Protein AF-A0A954G8A1-F1 (afdb_monomer_lite)

Secondary structure (DSSP, 8-state):
--------------------------PPPPP----EEEEE-STTEEEEETTEEEEEE-TT-EEEE-EEETTEEEEGGGTEEEEGGGEE-HHHHHHHHHHHHHHS--HHHHHHHHHHHHH--

Radius of gyration: 31.32 Å; chains: 1; bounding box: 33×32×118 Å

Structure (mmCIF, N/CA/C/O backbone):
data_AF-A0A954G8A1-F1
#
_entry.id   AF-A0A954G8A1-F1
#
loop_
_atom_site.group_PDB
_atom_site.id
_atom_site.type_symbol
_atom_site.label_atom_id
_atom_site.label_alt_id
_atom_site.label_comp_id
_atom_site.label_asym_id
_atom_site.label_entity_id
_atom_site.label_seq_id
_atom_site.pdbx_PDB_ins_code
_atom_site.Cartn_x
_atom_site.Cartn_y
_atom_site.Cartn_z
_atom_site.occupancy
_atom_site.B_iso_or_equiv
_atom_site.auth_seq_id
_atom_site.auth_comp_id
_atom_site.auth_asym_id
_atom_site.auth_atom_id
_atom_site.pdbx_PDB_model_num
ATOM 1 N N . MET A 1 1 ? -1.619 15.572 104.835 1.00 32.88 1 MET A N 1
ATOM 2 C CA . MET A 1 1 ? -0.352 16.286 104.561 1.00 32.88 1 MET A CA 1
ATOM 3 C C . MET A 1 1 ? 0.044 16.043 103.112 1.00 32.88 1 MET A C 1
ATOM 5 O O . MET A 1 1 ? -0.316 14.992 102.596 1.00 32.88 1 MET A O 1
ATOM 9 N N . PRO A 1 2 ? 0.640 17.041 102.446 1.00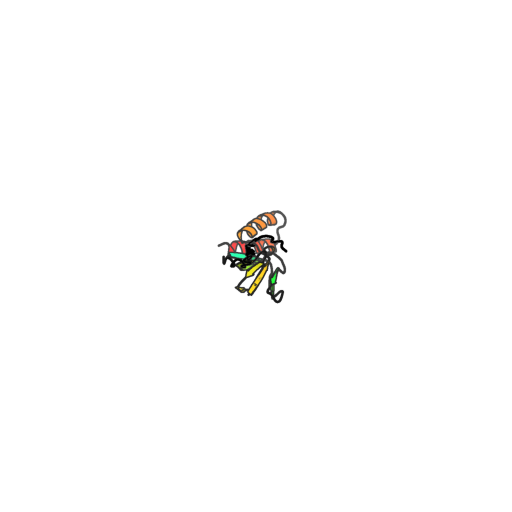 52.06 2 PRO A N 1
ATOM 10 C CA . PRO A 1 2 ? 0.318 17.404 101.067 1.00 52.06 2 PRO A CA 1
ATOM 11 C C . PRO A 1 2 ? 1.416 17.009 100.076 1.00 52.06 2 PRO A C 1
ATOM 13 O O . PRO A 1 2 ? 2.572 16.880 100.466 1.00 52.06 2 PRO A O 1
ATOM 16 N N . THR A 1 3 ? 1.091 16.943 98.785 1.00 43.12 3 THR A N 1
ATOM 17 C CA . THR A 1 3 ? 1.931 17.588 97.759 1.00 43.12 3 THR A CA 1
ATOM 18 C C . THR A 1 3 ? 1.146 17.771 96.462 1.00 43.12 3 THR A C 1
ATOM 20 O O . THR A 1 3 ? 0.728 16.812 95.822 1.00 43.12 3 THR A O 1
ATOM 23 N N . GLU A 1 4 ? 0.928 19.034 96.109 1.00 50.78 4 GLU A N 1
ATOM 24 C CA . GLU A 1 4 ? 0.465 19.477 94.798 1.00 50.78 4 GLU A CA 1
ATOM 25 C C . GLU A 1 4 ? 1.553 19.309 93.740 1.00 50.78 4 GLU A C 1
ATOM 27 O O . GLU A 1 4 ? 2.696 19.653 94.035 1.00 50.78 4 GLU A O 1
ATOM 32 N N . ILE A 1 5 ? 1.200 18.934 92.499 1.00 54.53 5 ILE A N 1
ATOM 33 C CA . ILE A 1 5 ? 1.997 19.271 91.304 1.00 54.53 5 ILE A CA 1
ATOM 34 C C . ILE A 1 5 ? 1.087 19.543 90.083 1.00 54.53 5 ILE A C 1
ATOM 36 O O . ILE A 1 5 ? 0.555 18.633 89.458 1.00 54.53 5 ILE A O 1
ATOM 40 N N . LYS A 1 6 ? 0.958 20.843 89.786 1.00 41.81 6 LYS A N 1
ATOM 41 C CA . LYS A 1 6 ? 0.936 21.566 88.492 1.00 41.81 6 LYS A CA 1
ATOM 42 C C . LYS A 1 6 ? 0.263 20.975 87.233 1.00 41.81 6 LYS A C 1
ATOM 44 O O . LYS A 1 6 ? 0.776 20.082 86.570 1.00 41.81 6 LYS A O 1
ATOM 49 N N . THR A 1 7 ? -0.770 21.711 86.813 1.00 53.41 7 THR A N 1
ATOM 50 C CA . THR A 1 7 ? -1.190 22.095 85.451 1.00 53.41 7 THR A CA 1
ATOM 51 C C . THR A 1 7 ? -0.158 21.920 84.333 1.00 53.41 7 THR A C 1
ATOM 53 O O . THR A 1 7 ? 0.863 22.599 84.359 1.00 53.41 7 THR A O 1
ATOM 56 N N . TYR A 1 8 ? -0.525 21.191 83.270 1.00 48.47 8 TYR A N 1
ATOM 57 C CA . TYR A 1 8 ? -0.129 21.513 81.892 1.00 48.47 8 TYR A CA 1
ATOM 58 C C . TYR A 1 8 ? -1.266 21.188 80.908 1.00 48.47 8 TYR A C 1
ATOM 60 O O . TYR A 1 8 ? -1.643 20.036 80.709 1.00 48.47 8 TYR A O 1
ATOM 68 N N . LEU A 1 9 ? -1.818 22.249 80.311 1.00 48.88 9 LEU A N 1
ATOM 69 C CA . LEU A 1 9 ? -2.708 22.235 79.149 1.00 48.88 9 LEU A CA 1
ATOM 70 C C . LEU A 1 9 ? -1.950 21.662 77.947 1.00 48.88 9 LEU A C 1
ATOM 72 O O . LEU A 1 9 ? -1.032 22.304 77.438 1.00 48.88 9 LEU A O 1
ATOM 76 N N . LEU A 1 10 ? -2.338 20.477 77.483 1.00 41.09 10 LEU A N 1
ATOM 77 C CA . LEU A 1 10 ? -1.791 19.890 76.265 1.00 41.09 10 LEU A CA 1
ATOM 78 C C . LEU A 1 10 ? -2.743 20.210 75.107 1.00 41.09 10 LEU A C 1
ATOM 80 O O . LEU A 1 10 ? -3.757 19.548 74.901 1.00 41.09 10 LEU A O 1
ATOM 84 N N . PHE A 1 11 ? -2.426 21.293 74.392 1.00 44.09 11 PHE A N 1
ATOM 85 C CA . PHE A 1 11 ? -3.030 21.633 73.106 1.00 44.09 11 PHE A CA 1
ATOM 86 C C . PHE A 1 11 ? -2.704 20.521 72.103 1.00 44.09 11 PHE A C 1
ATOM 88 O O . PHE A 1 11 ? -1.558 20.353 71.688 1.00 44.09 11 PHE A O 1
ATOM 95 N N . LEU A 1 12 ? -3.718 19.745 71.731 1.00 42.72 12 LEU A N 1
ATOM 96 C CA . LEU A 1 12 ? -3.611 18.677 70.746 1.00 42.72 12 LEU A CA 1
ATOM 97 C C . LEU A 1 12 ? -3.861 19.283 69.359 1.00 42.72 12 LEU A C 1
ATOM 99 O O . LEU A 1 12 ? -4.989 19.344 68.875 1.00 42.72 12 LEU A O 1
ATOM 103 N N . SER A 1 13 ? -2.801 19.806 68.745 1.00 49.31 13 SER A N 1
ATOM 104 C CA . SER A 1 13 ? -2.832 20.303 67.368 1.00 49.31 13 SER A CA 1
ATOM 105 C C . SER A 1 13 ? -2.945 19.123 66.401 1.00 49.31 13 SER A C 1
ATOM 107 O O . SER A 1 13 ? -1.975 18.411 66.146 1.00 49.31 13 SER A O 1
ATOM 109 N N . PHE A 1 14 ? -4.147 18.911 65.871 1.00 41.41 14 PHE A N 1
ATOM 110 C CA . PHE A 1 14 ? -4.440 17.924 64.837 1.00 41.41 14 PHE A CA 1
ATOM 111 C C . PHE A 1 14 ? -3.940 18.455 63.483 1.00 41.41 14 PHE A C 1
ATOM 113 O O . PHE A 1 14 ? -4.602 19.264 62.833 1.00 41.41 14 PHE A O 1
ATOM 120 N N . ALA A 1 15 ? -2.739 18.051 63.065 1.00 52.41 15 ALA A N 1
ATOM 121 C CA . ALA A 1 15 ? -2.226 18.356 61.733 1.00 52.41 15 ALA A CA 1
ATOM 122 C C . ALA A 1 15 ? -2.910 17.438 60.704 1.00 52.41 15 ALA A C 1
ATOM 124 O O . ALA A 1 15 ? -2.537 16.279 60.533 1.00 52.41 15 ALA A O 1
ATOM 125 N N . PHE A 1 16 ? -3.940 17.958 60.033 1.00 41.25 16 PHE A N 1
ATOM 126 C CA . PHE A 1 16 ? -4.610 17.300 58.912 1.00 41.25 16 PHE A CA 1
ATOM 127 C C . PHE A 1 16 ? -3.677 17.346 57.690 1.00 41.25 16 PHE A C 1
ATOM 129 O O . PHE A 1 16 ? -3.647 18.318 56.937 1.00 41.25 16 PHE A O 1
ATOM 136 N N . GLY A 1 17 ? -2.853 16.312 57.524 1.00 47.59 17 GLY A N 1
ATOM 137 C CA . GLY A 1 17 ? -2.035 16.128 56.330 1.00 47.59 17 GLY A CA 1
ATOM 138 C C . GLY A 1 17 ? -2.914 15.757 55.139 1.00 47.59 17 GLY A C 1
ATOM 139 O O . GLY A 1 17 ? -3.153 14.577 54.896 1.00 47.59 17 GLY A O 1
ATOM 140 N N . VAL A 1 18 ? -3.400 16.750 54.391 1.00 56.22 18 VAL A N 1
ATOM 141 C CA . VAL A 1 18 ? -4.004 16.521 53.071 1.00 56.22 18 VAL A CA 1
ATOM 142 C C . VAL A 1 18 ? -2.874 16.173 52.107 1.00 56.22 18 VAL A C 1
ATOM 144 O O . VAL A 1 18 ? -2.195 17.040 51.561 1.00 56.22 18 VAL A O 1
ATOM 147 N N . THR A 1 19 ? -2.640 14.878 51.928 1.00 54.34 19 THR A N 1
ATOM 148 C CA . THR A 1 19 ? -1.816 14.356 50.840 1.00 54.34 19 THR A CA 1
ATOM 149 C C . THR A 1 19 ? -2.590 14.545 49.538 1.00 54.34 19 THR A C 1
ATOM 151 O O . THR A 1 19 ? -3.480 13.772 49.192 1.00 54.34 19 THR A O 1
ATOM 154 N N . LEU A 1 20 ? -2.279 15.628 48.822 1.00 54.91 20 LEU A N 1
ATOM 155 C CA . LEU A 1 20 ? -2.699 15.825 47.438 1.00 54.91 20 LEU A CA 1
ATOM 156 C C . LEU A 1 20 ? -1.989 14.774 46.578 1.00 54.91 20 LEU A C 1
ATOM 158 O O . LEU A 1 20 ? -0.863 14.978 46.131 1.00 54.91 20 LEU A O 1
ATOM 162 N N . TYR A 1 21 ? -2.637 13.629 46.373 1.00 54.19 21 TYR A N 1
ATOM 163 C CA . TYR A 1 21 ? -2.252 12.706 45.315 1.00 54.19 21 TYR A CA 1
ATOM 164 C C . TYR A 1 21 ? -2.450 13.423 43.974 1.00 54.19 21 TYR A C 1
ATOM 166 O O . TYR A 1 21 ? -3.588 13.802 43.670 1.00 54.19 21 TYR A O 1
ATOM 174 N N . PRO A 1 22 ? -1.403 13.617 43.153 1.00 56.16 22 PRO A N 1
ATOM 175 C CA . PRO A 1 22 ? -1.606 14.066 41.789 1.00 56.16 22 PRO A CA 1
ATOM 176 C C . PRO A 1 22 ? -2.41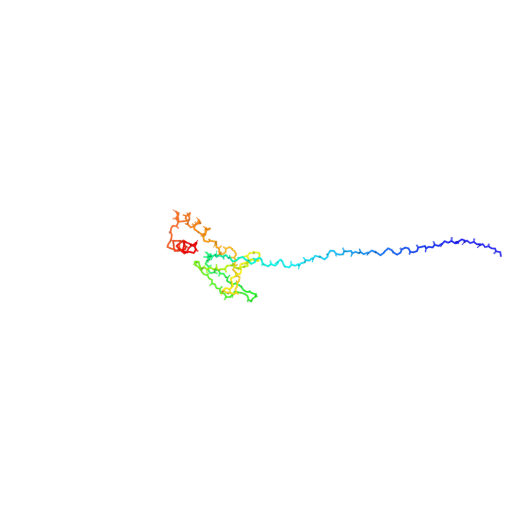3 12.980 41.075 1.00 56.16 22 PRO A C 1
ATOM 178 O O . PRO A 1 22 ? -1.931 11.870 40.856 1.00 56.16 22 PRO A O 1
ATOM 181 N N . HIS A 1 23 ? -3.670 13.283 40.749 1.00 49.94 23 HIS A N 1
ATOM 182 C CA . HIS A 1 23 ? -4.409 12.501 39.771 1.00 49.94 23 HIS A CA 1
ATOM 183 C C . HIS A 1 23 ? -3.664 12.661 38.451 1.00 49.94 23 HIS A C 1
ATOM 185 O O . HIS A 1 23 ? -3.750 13.700 37.800 1.00 49.94 23 HIS A O 1
ATOM 191 N N . ALA A 1 24 ? -2.890 11.642 38.083 1.00 51.75 24 ALA A N 1
ATOM 192 C CA . ALA A 1 24 ? -2.441 11.480 36.717 1.00 51.75 24 ALA A CA 1
ATOM 193 C C . ALA A 1 24 ? -3.706 11.355 35.864 1.00 51.75 24 ALA A C 1
ATOM 195 O O . ALA A 1 24 ? -4.351 10.308 35.824 1.00 51.75 24 ALA A O 1
ATOM 196 N N . THR A 1 25 ? -4.106 12.453 35.230 1.00 51.50 25 THR A N 1
ATOM 197 C CA . THR A 1 25 ? -5.110 12.443 34.176 1.00 51.50 25 THR A CA 1
ATOM 198 C C . THR A 1 25 ? -4.511 11.677 33.007 1.00 51.50 25 THR A C 1
ATOM 200 O O . THR A 1 25 ? -3.883 12.254 32.123 1.00 51.50 25 THR A O 1
ATOM 203 N N . SER A 1 26 ? -4.676 10.355 33.017 1.00 54.44 26 SER A N 1
ATOM 204 C CA . SER A 1 26 ? -4.573 9.529 31.819 1.00 54.44 26 SER A CA 1
ATOM 205 C C . SER A 1 26 ? -5.821 9.799 30.978 1.00 54.44 26 SER A C 1
ATOM 207 O O . SER A 1 26 ? -6.757 9.009 30.926 1.00 54.44 26 SER A O 1
ATOM 209 N N . GLY A 1 27 ? -5.884 10.995 30.398 1.00 50.38 27 GLY A N 1
ATOM 210 C CA . GLY A 1 27 ? -6.754 11.246 29.263 1.00 50.38 27 GLY A CA 1
ATOM 211 C C . GLY A 1 27 ? -6.027 10.708 28.045 1.00 50.38 27 GLY A C 1
ATOM 212 O O . GLY A 1 27 ? -4.921 11.162 27.757 1.00 50.38 27 GLY A O 1
ATOM 213 N N . ALA A 1 28 ? -6.605 9.719 27.364 1.00 65.56 28 ALA A N 1
ATOM 214 C CA . ALA A 1 28 ? -6.189 9.423 26.002 1.00 65.56 28 ALA A CA 1
ATOM 215 C C . ALA A 1 28 ? -6.309 10.733 25.213 1.00 65.56 28 ALA A C 1
ATOM 217 O O . ALA A 1 28 ? -7.393 11.312 25.155 1.00 65.56 28 ALA A O 1
ATOM 218 N N . GLU A 1 29 ? -5.188 11.240 24.704 1.00 62.12 29 GLU A N 1
ATOM 219 C CA . GLU A 1 29 ? -5.175 12.431 23.860 1.00 62.12 29 GLU A CA 1
ATOM 220 C C . GLU A 1 29 ? -6.161 12.206 22.708 1.00 62.12 29 GLU A C 1
ATOM 222 O O . GLU A 1 29 ? -6.105 11.169 22.037 1.00 62.12 29 GLU A O 1
ATOM 227 N N . GLU A 1 30 ? -7.125 13.116 22.534 1.00 67.69 30 GLU A N 1
ATOM 228 C CA . GLU A 1 30 ? -8.142 12.957 21.495 1.00 67.69 30 GLU A CA 1
ATOM 229 C C . GLU A 1 30 ? -7.456 12.829 20.122 1.00 67.69 30 GLU A C 1
ATOM 231 O O . GLU A 1 30 ? -6.597 13.655 19.786 1.00 67.69 30 GLU A O 1
ATOM 236 N N . PRO A 1 31 ? -7.797 11.812 19.304 1.00 64.62 31 PRO A N 1
ATOM 237 C CA . PRO A 1 31 ? -7.118 11.590 18.037 1.00 64.62 31 PRO A CA 1
ATOM 238 C C . PRO A 1 31 ? -7.284 12.800 17.121 1.00 64.62 31 PRO A C 1
ATOM 240 O O . PRO A 1 31 ? -8.393 13.147 16.712 1.00 64.62 31 PRO A O 1
ATOM 243 N N . LYS A 1 32 ? -6.170 13.432 16.750 1.00 65.94 32 LYS A N 1
ATOM 244 C CA . LYS A 1 32 ? -6.180 14.572 15.832 1.00 65.94 32 LYS A CA 1
ATOM 245 C C . LYS A 1 32 ? -6.636 14.109 14.443 1.00 65.94 32 LYS A C 1
ATOM 247 O O . LYS A 1 32 ? -5.862 13.494 13.707 1.00 65.94 32 LYS A O 1
ATOM 252 N N . ILE A 1 33 ? -7.888 14.406 14.085 1.00 74.88 33 ILE A N 1
ATOM 253 C CA . ILE A 1 33 ? -8.471 14.022 12.794 1.00 74.88 33 ILE A CA 1
ATOM 254 C C . ILE A 1 33 ? -7.835 14.866 11.688 1.00 74.88 33 ILE A C 1
ATOM 256 O O . ILE A 1 33 ? -8.102 16.060 11.568 1.00 74.88 33 ILE A O 1
ATOM 260 N N . GLN A 1 34 ? -6.980 14.247 10.879 1.00 81.81 34 GLN A N 1
ATOM 261 C CA . GLN A 1 34 ? -6.309 14.885 9.743 1.00 81.81 34 GLN A CA 1
ATOM 262 C C . GLN A 1 34 ? -6.317 13.924 8.552 1.00 81.81 34 GLN A C 1
ATOM 264 O O . GLN A 1 34 ? -5.435 13.058 8.468 1.00 81.81 34 GLN A O 1
ATOM 269 N N . PRO A 1 35 ? -7.313 14.055 7.653 1.00 91.56 35 PRO A N 1
ATOM 270 C CA . PRO A 1 35 ? -7.395 13.260 6.439 1.00 91.56 35 PRO A CA 1
ATOM 271 C C . PRO A 1 35 ? -6.150 13.473 5.577 1.00 91.56 35 PRO A C 1
ATOM 273 O O . PRO A 1 35 ? -5.831 14.601 5.209 1.00 91.56 35 PRO A O 1
ATOM 276 N N . ARG A 1 36 ? -5.449 12.391 5.254 1.00 95.44 36 ARG A N 1
ATOM 277 C CA . ARG A 1 36 ? -4.303 12.399 4.339 1.00 95.44 36 ARG A CA 1
ATOM 278 C C . ARG A 1 36 ? -4.267 11.114 3.534 1.00 95.44 36 ARG A C 1
ATOM 280 O O . ARG A 1 36 ? -4.577 10.046 4.061 1.00 95.44 36 ARG A O 1
ATOM 287 N N . ILE A 1 37 ? -3.887 11.219 2.270 1.00 97.44 37 ILE A N 1
ATOM 288 C CA . ILE A 1 37 ? -3.775 10.059 1.392 1.00 97.44 37 ILE A CA 1
ATOM 289 C C . ILE A 1 37 ? -2.402 9.419 1.589 1.00 97.44 37 ILE A C 1
ATOM 291 O O . ILE A 1 37 ? -1.385 10.110 1.661 1.00 97.44 37 ILE A O 1
ATOM 295 N N . GLN A 1 38 ? -2.376 8.096 1.685 1.00 98.19 38 GLN A N 1
ATOM 296 C CA . GLN A 1 38 ? -1.159 7.298 1.681 1.00 98.19 38 GLN A CA 1
ATOM 297 C C . GLN A 1 38 ? -1.328 6.087 0.766 1.00 98.19 38 GLN A C 1
ATOM 299 O O . GLN A 1 38 ? -2.436 5.733 0.369 1.00 98.19 38 GLN A O 1
ATOM 304 N N . ILE A 1 39 ? -0.212 5.471 0.406 1.00 98.62 39 ILE A N 1
ATOM 305 C CA . ILE A 1 39 ? -0.155 4.328 -0.500 1.00 98.62 39 ILE A CA 1
ATOM 306 C C . ILE A 1 39 ? 0.529 3.189 0.241 1.00 98.62 39 ILE A C 1
ATOM 308 O O . ILE A 1 39 ? 1.588 3.387 0.841 1.00 98.62 39 ILE A O 1
ATOM 312 N N . VAL A 1 40 ? -0.070 2.002 0.201 1.00 98.62 40 VAL A N 1
ATOM 313 C CA . VAL A 1 40 ? 0.525 0.782 0.752 1.00 98.62 40 VAL A CA 1
ATOM 314 C C . VAL A 1 40 ? 1.778 0.429 -0.045 1.00 98.62 40 VAL A C 1
ATOM 316 O O . VAL A 1 40 ? 1.792 0.471 -1.274 1.00 98.62 40 VAL A O 1
ATOM 319 N N . THR A 1 41 ? 2.848 0.085 0.663 1.00 98.00 41 THR A N 1
ATOM 320 C CA . THR A 1 41 ? 4.163 -0.244 0.091 1.00 98.00 41 THR A CA 1
ATOM 321 C C . THR A 1 41 ? 4.678 -1.614 0.514 1.00 98.00 41 THR A C 1
ATOM 323 O O . THR A 1 41 ? 5.507 -2.189 -0.192 1.00 98.00 41 THR A O 1
ATOM 326 N N . ALA A 1 42 ? 4.181 -2.161 1.624 1.00 97.75 42 ALA A N 1
ATOM 327 C CA . ALA A 1 42 ? 4.511 -3.509 2.065 1.00 97.75 42 ALA A CA 1
ATOM 328 C C . ALA A 1 42 ? 3.624 -4.563 1.382 1.00 97.75 42 ALA A C 1
ATOM 330 O O . ALA A 1 42 ? 2.446 -4.329 1.108 1.00 97.75 42 ALA A O 1
ATOM 331 N N . LYS A 1 43 ? 4.202 -5.739 1.112 1.00 97.06 43 LYS A N 1
ATOM 332 C CA . LYS A 1 43 ? 3.443 -6.927 0.696 1.00 97.06 43 LYS A CA 1
ATOM 333 C C . LYS A 1 43 ? 2.714 -7.511 1.894 1.00 97.06 43 LYS A C 1
ATOM 335 O O . LYS A 1 43 ? 3.288 -7.556 2.980 1.00 97.06 43 LYS A O 1
ATOM 340 N N . ASP A 1 44 ? 1.481 -7.963 1.673 1.00 97.62 44 ASP A N 1
ATOM 341 C CA . ASP A 1 44 ? 0.638 -8.574 2.705 1.00 97.62 44 ASP A CA 1
ATOM 342 C C . ASP A 1 44 ? 0.466 -7.711 3.972 1.00 97.62 44 ASP A C 1
ATOM 344 O O . ASP A 1 44 ? 0.365 -8.245 5.080 1.00 97.62 44 ASP A O 1
ATOM 348 N N . ALA A 1 45 ? 0.424 -6.383 3.817 1.00 98.38 45 ALA A N 1
ATOM 349 C CA . ALA A 1 45 ? 0.247 -5.457 4.929 1.00 98.38 45 ALA A CA 1
ATOM 350 C C . ALA A 1 45 ? -1.089 -5.727 5.633 1.00 98.38 45 ALA A C 1
ATOM 352 O O . ALA A 1 45 ? -2.140 -5.826 4.996 1.00 98.38 45 ALA A O 1
ATOM 353 N N . GLU A 1 46 ? -1.053 -5.870 6.954 1.00 98.50 46 GLU A N 1
ATOM 354 C CA . GLU A 1 46 ? -2.220 -6.281 7.728 1.00 98.50 46 GLU A CA 1
ATOM 355 C C . GLU A 1 46 ? -3.071 -5.077 8.130 1.00 98.50 46 GLU A C 1
ATOM 357 O O . GLU A 1 46 ? -2.597 -4.150 8.787 1.00 98.50 46 GLU A O 1
ATOM 362 N N . ILE A 1 47 ? -4.362 -5.146 7.814 1.00 98.38 47 ILE A N 1
ATOM 363 C CA . ILE A 1 47 ? -5.382 -4.272 8.385 1.00 98.38 47 ILE A CA 1
ATOM 364 C C . ILE A 1 47 ? -5.909 -4.940 9.651 1.00 98.38 47 ILE A C 1
ATOM 366 O O . ILE A 1 47 ? -6.423 -6.058 9.591 1.00 98.38 47 ILE A O 1
ATOM 370 N N . LYS A 1 48 ? -5.790 -4.274 10.801 1.00 98.25 48 LYS A N 1
ATOM 371 C CA . LYS A 1 48 ? -6.145 -4.836 12.110 1.00 98.25 48 LYS A CA 1
ATOM 372 C C . LYS A 1 48 ? -7.321 -4.142 12.772 1.00 98.25 48 LYS A C 1
ATOM 374 O O . LYS A 1 48 ? -7.533 -2.940 12.639 1.00 98.25 48 LYS A O 1
ATOM 379 N N . THR A 1 49 ? -8.040 -4.921 13.565 1.00 96.62 49 THR A N 1
ATOM 380 C CA . THR A 1 49 ? -9.023 -4.456 14.545 1.00 96.62 49 THR A CA 1
ATOM 381 C C . THR A 1 49 ? -8.663 -5.028 15.917 1.00 96.62 49 THR A C 1
ATOM 383 O O . THR A 1 49 ? -7.696 -5.782 16.051 1.00 96.62 49 THR A O 1
ATOM 386 N N . SER A 1 50 ? -9.455 -4.721 16.946 1.00 92.12 50 SER A N 1
ATOM 387 C CA . SER A 1 50 ? -9.313 -5.364 18.259 1.00 92.12 50 SER A CA 1
ATOM 388 C C . SER A 1 50 ? -9.480 -6.891 18.208 1.00 92.12 50 SER A C 1
ATOM 390 O O . SER A 1 50 ? -8.950 -7.582 19.071 1.00 92.12 50 SER A O 1
ATOM 392 N N . GLY A 1 51 ? -10.175 -7.423 17.194 1.00 93.94 51 GLY A N 1
ATOM 393 C CA . GLY A 1 51 ? -10.378 -8.860 16.987 1.00 93.94 51 GLY A CA 1
ATOM 394 C C . GLY A 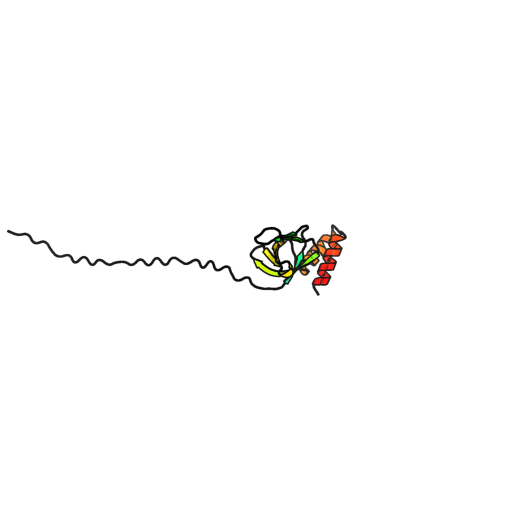1 51 ? -9.253 -9.572 16.227 1.00 93.94 51 GLY A C 1
ATOM 395 O O . GLY A 1 51 ? -9.360 -10.773 15.994 1.00 93.94 51 GLY A O 1
ATOM 396 N N . GLY A 1 52 ? -8.191 -8.862 15.828 1.00 96.06 52 GLY A N 1
ATOM 397 C CA . GLY A 1 52 ? -7.076 -9.409 15.050 1.00 96.06 52 GLY A CA 1
ATOM 398 C C . GLY A 1 52 ? -6.993 -8.844 13.632 1.00 96.06 52 GLY A C 1
ATOM 399 O O . GLY A 1 52 ? -7.452 -7.731 13.360 1.00 96.06 52 GLY A O 1
ATOM 400 N N . THR A 1 53 ? -6.364 -9.595 12.727 1.00 97.62 53 THR A N 1
ATOM 401 C CA . THR A 1 53 ? -6.213 -9.201 11.319 1.00 97.62 53 THR A CA 1
ATOM 402 C C . THR A 1 53 ? -7.550 -9.343 10.595 1.00 97.62 53 THR A C 1
ATOM 404 O O . THR A 1 53 ? -8.087 -10.441 10.482 1.00 97.62 53 THR A O 1
ATOM 407 N N . LEU A 1 54 ? -8.076 -8.222 10.102 1.00 97.12 54 LEU A N 1
ATOM 408 C CA . LEU A 1 54 ? -9.304 -8.151 9.314 1.00 97.12 54 LEU A CA 1
ATOM 409 C C . LEU A 1 54 ? -9.057 -8.601 7.871 1.00 97.12 54 LEU A C 1
ATOM 411 O O . LEU A 1 54 ? -9.808 -9.410 7.336 1.00 97.12 54 LEU A O 1
ATOM 415 N N . GLN A 1 55 ? -8.004 -8.072 7.246 1.00 97.88 55 GLN A N 1
ATOM 416 C CA . GLN A 1 55 ? -7.604 -8.412 5.882 1.00 97.88 55 GLN A CA 1
ATOM 417 C C . GLN A 1 55 ? -6.140 -8.045 5.626 1.00 97.88 55 GLN A C 1
ATOM 419 O O . GLN A 1 55 ? -5.510 -7.360 6.435 1.00 97.88 55 GLN A O 1
ATOM 424 N N . LYS A 1 56 ? -5.618 -8.481 4.479 1.00 98.25 56 LYS A N 1
ATOM 425 C CA . LYS A 1 56 ? -4.301 -8.098 3.968 1.00 98.25 56 LYS A CA 1
ATOM 426 C C . LYS A 1 56 ? -4.452 -7.258 2.710 1.00 98.25 56 LYS A C 1
ATOM 428 O O . LYS A 1 56 ? -5.302 -7.557 1.874 1.00 98.25 56 LYS A O 1
ATOM 433 N N . VAL A 1 57 ? -3.616 -6.238 2.578 1.00 97.81 57 VAL A N 1
ATOM 434 C CA . VAL A 1 57 ? -3.559 -5.350 1.414 1.00 97.81 57 VAL A CA 1
ATOM 435 C C . VAL A 1 57 ? -2.156 -5.354 0.816 1.00 97.81 57 VAL A C 1
ATOM 437 O O . VAL A 1 57 ? -1.170 -5.635 1.498 1.00 97.81 57 VAL A O 1
ATOM 440 N N . ASN A 1 58 ? -2.074 -5.090 -0.485 1.00 97.69 58 ASN A N 1
ATOM 441 C CA . ASN A 1 58 ? -0.838 -5.187 -1.255 1.00 97.69 58 ASN A CA 1
ATOM 442 C C . ASN A 1 58 ? -0.338 -3.811 -1.709 1.00 97.69 58 ASN A C 1
ATOM 444 O O . ASN A 1 58 ? -1.097 -2.837 -1.674 1.00 97.69 58 ASN A O 1
ATOM 448 N N . PRO A 1 59 ? 0.931 -3.717 -2.151 1.00 98.25 59 PRO A N 1
ATOM 449 C CA . PRO A 1 59 ? 1.497 -2.465 -2.606 1.00 98.25 59 PRO A CA 1
ATOM 450 C C . PRO A 1 59 ? 0.659 -1.837 -3.719 1.00 98.25 59 PRO A C 1
ATOM 452 O O . PRO A 1 59 ? 0.235 -2.519 -4.652 1.00 98.25 59 PRO A O 1
ATOM 455 N N . GLY A 1 60 ? 0.466 -0.523 -3.635 1.00 98.00 60 GLY A N 1
ATOM 456 C CA . GLY A 1 60 ? -0.308 0.250 -4.605 1.00 98.00 60 GLY A CA 1
ATOM 457 C C . GLY A 1 60 ? -1.756 0.502 -4.197 1.00 98.00 60 GLY A C 1
ATOM 458 O O . GLY A 1 60 ? -2.402 1.336 -4.825 1.00 98.00 60 GLY A O 1
ATOM 459 N N . GLU A 1 61 ? -2.249 -0.139 -3.133 1.00 98.12 61 GLU A N 1
ATOM 460 C CA . GLU A 1 61 ? -3.533 0.228 -2.535 1.00 98.12 61 GLU A CA 1
ATOM 461 C C . GLU A 1 61 ? -3.465 1.666 -1.999 1.00 98.12 61 GLU A C 1
ATOM 463 O O . GLU A 1 61 ? -2.568 2.015 -1.224 1.00 98.12 61 GLU A O 1
ATOM 468 N N . VAL A 1 62 ? -4.406 2.508 -2.426 1.00 98.06 62 VAL A N 1
ATOM 469 C CA . VAL A 1 62 ? -4.479 3.922 -2.041 1.00 98.06 62 VAL A CA 1
ATOM 470 C C . VAL A 1 62 ? -5.473 4.062 -0.900 1.00 98.06 62 VAL A C 1
ATOM 472 O O . VAL A 1 62 ? -6.653 3.757 -1.051 1.00 98.06 62 VAL A O 1
ATOM 475 N N . VAL A 1 63 ? -5.008 4.552 0.245 1.00 97.94 63 VAL A N 1
ATOM 476 C CA . VAL A 1 63 ? -5.798 4.612 1.475 1.00 97.94 63 VAL A CA 1
ATOM 477 C C . VAL A 1 63 ? -5.900 6.037 2.004 1.00 97.94 63 VAL A C 1
ATOM 479 O O . VAL A 1 63 ? -4.945 6.814 1.972 1.00 97.94 63 VAL A O 1
ATOM 482 N N . LEU A 1 64 ? -7.075 6.381 2.530 1.00 97.44 64 LEU A N 1
ATOM 483 C CA . LEU A 1 64 ? -7.278 7.612 3.285 1.00 97.44 64 LEU A CA 1
ATOM 484 C C . LEU A 1 64 ? -7.015 7.331 4.763 1.00 97.44 64 LEU A C 1
ATOM 486 O O . LEU A 1 64 ? -7.715 6.523 5.367 1.00 97.44 64 LEU A O 1
ATOM 490 N N . ILE A 1 65 ? -6.049 8.025 5.353 1.00 97.44 65 ILE A N 1
ATOM 491 C CA . ILE A 1 65 ? -5.775 7.973 6.787 1.00 97.44 65 ILE A CA 1
ATOM 492 C C . ILE A 1 65 ? -6.462 9.152 7.458 1.00 97.44 65 ILE A C 1
ATOM 494 O O . ILE A 1 65 ? -6.213 10.292 7.073 1.00 97.44 65 ILE A O 1
ATOM 498 N N . THR A 1 66 ? -7.286 8.908 8.476 1.00 96.12 66 THR A N 1
ATOM 499 C CA . THR A 1 66 ? -7.961 9.996 9.210 1.00 96.12 66 THR A CA 1
ATOM 500 C C . THR A 1 66 ? -7.474 10.163 10.639 1.00 96.12 66 THR A C 1
ATOM 502 O O . THR A 1 66 ? -7.591 11.260 11.176 1.00 96.12 66 THR A O 1
ATOM 505 N N . GLN A 1 67 ? -6.896 9.124 11.245 1.00 95.00 67 GLN A N 1
ATOM 506 C CA . GLN A 1 67 ? -6.383 9.166 12.616 1.00 95.00 67 GLN A CA 1
ATOM 507 C C . GLN A 1 67 ? -5.034 8.456 12.719 1.00 95.00 67 GLN A C 1
ATOM 509 O O . GLN A 1 67 ? -4.690 7.604 11.897 1.00 95.00 67 GLN A O 1
ATOM 514 N N . SER A 1 68 ? -4.276 8.813 13.749 1.00 94.88 68 SER A N 1
ATOM 515 C CA . SER A 1 68 ? -3.032 8.155 14.138 1.00 94.88 68 SER A CA 1
ATOM 516 C C . SER A 1 68 ? -3.075 7.834 15.623 1.00 94.88 68 SER A C 1
ATOM 518 O O . SER A 1 68 ? -3.476 8.680 16.419 1.00 94.88 68 SER A O 1
ATOM 520 N N . ASN A 1 69 ? -2.620 6.642 15.983 1.00 92.62 69 ASN A N 1
ATOM 521 C CA . ASN A 1 69 ? -2.408 6.214 17.354 1.00 92.62 69 ASN A CA 1
ATOM 522 C C . ASN A 1 69 ? -1.065 5.482 17.419 1.00 92.62 69 ASN A C 1
ATOM 524 O O . ASN A 1 69 ? -0.963 4.334 16.987 1.00 92.62 69 ASN A O 1
ATOM 528 N N . GLN A 1 70 ? -0.032 6.159 17.926 1.00 93.12 70 GLN A N 1
ATOM 529 C CA . GLN A 1 70 ? 1.346 5.658 17.896 1.00 93.12 70 GLN A CA 1
ATOM 530 C C . GLN A 1 70 ? 1.752 5.258 16.461 1.00 93.12 70 GLN A C 1
ATOM 532 O O . GLN A 1 70 ? 1.673 6.081 15.553 1.00 93.12 70 GLN A O 1
ATOM 537 N N . GLU A 1 71 ? 2.150 4.001 16.248 1.00 95.88 71 GLU 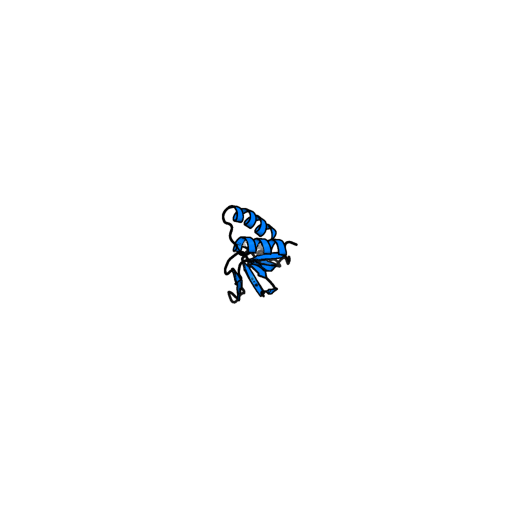A N 1
ATOM 538 C CA . GLU A 1 71 ? 2.535 3.441 14.946 1.00 95.88 71 GLU A CA 1
ATOM 539 C C . GLU A 1 71 ? 1.349 3.024 14.062 1.00 95.88 71 GLU A C 1
ATOM 541 O O . GLU A 1 71 ? 1.559 2.549 12.947 1.00 95.88 71 GLU A O 1
ATOM 546 N N . TRP A 1 72 ? 0.112 3.168 14.541 1.00 96.81 72 TRP A N 1
ATOM 547 C CA . TRP A 1 72 ? -1.091 2.713 13.851 1.00 96.81 72 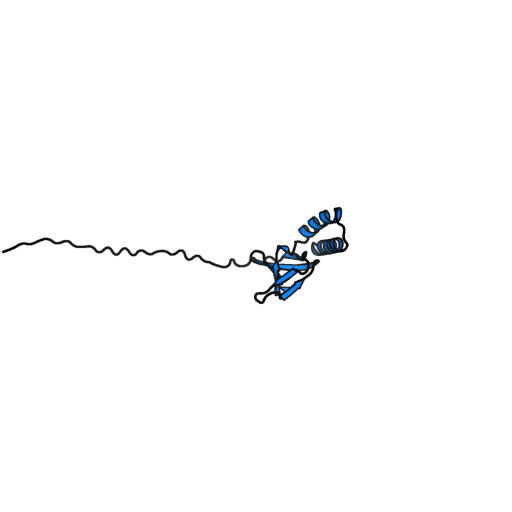TRP A CA 1
ATOM 548 C C . TRP A 1 72 ? -1.845 3.866 13.206 1.00 96.81 72 TRP A C 1
ATOM 550 O O . TRP A 1 72 ? -2.077 4.914 13.810 1.00 96.81 72 TRP A O 1
ATOM 560 N N . LEU A 1 73 ? -2.288 3.641 11.975 1.00 97.38 73 LEU A N 1
ATOM 561 C CA . LEU A 1 73 ? -3.005 4.604 11.156 1.00 97.38 73 LEU A CA 1
ATOM 562 C C . LEU A 1 73 ? -4.395 4.072 10.813 1.00 97.38 73 LEU A C 1
ATOM 564 O O . LEU A 1 73 ? -4.525 2.963 10.299 1.00 97.38 73 LEU A O 1
ATOM 568 N N . TRP A 1 74 ? -5.434 4.848 11.114 1.00 97.19 74 TRP A N 1
ATOM 569 C CA . TRP A 1 74 ? -6.818 4.424 10.901 1.00 97.19 74 TRP A CA 1
ATOM 570 C C . TRP A 1 74 ? -7.265 4.681 9.466 1.00 97.19 74 TRP A C 1
ATOM 572 O O . TRP A 1 74 ? -7.194 5.821 8.993 1.00 97.19 74 TRP A O 1
ATOM 582 N N . ILE A 1 75 ? -7.796 3.641 8.820 1.00 97.69 75 ILE A N 1
ATOM 583 C CA . ILE A 1 75 ? -8.381 3.695 7.481 1.00 97.69 75 ILE A CA 1
ATOM 584 C C . ILE A 1 75 ? -9.898 3.488 7.611 1.00 97.69 75 ILE A C 1
ATOM 586 O O . ILE A 1 75 ? -10.351 2.347 7.727 1.00 97.69 75 ILE A O 1
ATOM 590 N N . PRO A 1 76 ? -10.722 4.554 7.569 1.00 96.19 76 PRO A N 1
ATOM 591 C CA . PRO A 1 76 ? -12.156 4.445 7.823 1.00 96.19 76 PRO A CA 1
ATOM 592 C C . PRO A 1 76 ? -12.880 3.583 6.786 1.00 96.19 76 PRO A C 1
ATOM 594 O O . PRO A 1 76 ? -13.781 2.838 7.152 1.00 96.19 76 PRO A O 1
ATOM 597 N N . LEU A 1 77 ? -12.462 3.633 5.516 1.00 96.25 77 LEU A N 1
ATOM 598 C CA . LEU A 1 77 ? -13.088 2.850 4.443 1.00 96.25 77 LEU A CA 1
ATOM 599 C C . LEU A 1 77 ? -12.845 1.344 4.582 1.00 96.25 77 LEU A C 1
ATOM 601 O O . LEU A 1 77 ? -13.681 0.554 4.159 1.00 96.25 77 LEU A O 1
ATOM 605 N N . LEU A 1 78 ? -11.719 0.952 5.183 1.00 96.50 78 LEU A N 1
ATOM 606 C CA . LEU A 1 78 ? -11.392 -0.451 5.438 1.00 96.50 78 LEU A CA 1
ATOM 607 C C . LEU A 1 78 ? -11.771 -0.887 6.860 1.00 96.50 78 LEU A C 1
ATOM 609 O O . LEU A 1 78 ? -11.620 -2.058 7.191 1.00 96.50 78 LEU A O 1
ATOM 613 N N . GLY A 1 79 ? -12.238 0.040 7.704 1.00 96.50 79 GLY A N 1
ATOM 614 C CA . GLY A 1 79 ? -12.653 -0.237 9.077 1.00 96.50 79 GLY A CA 1
ATOM 615 C C . GLY A 1 79 ? -11.535 -0.777 9.973 1.00 96.50 79 GLY A C 1
ATOM 616 O O . GLY A 1 79 ? -11.818 -1.555 10.884 1.00 96.50 79 GLY A O 1
ATOM 617 N N . GLY A 1 80 ? -10.275 -0.407 9.719 1.00 97.62 80 GLY A N 1
ATOM 618 C CA . GLY A 1 80 ? -9.141 -0.974 10.445 1.00 97.62 80 GLY A CA 1
ATOM 619 C C . GLY A 1 80 ? -7.887 -0.106 10.471 1.00 97.62 80 GLY A C 1
ATOM 620 O O . GLY A 1 80 ? -7.798 0.944 9.834 1.00 97.62 80 GLY A O 1
ATOM 621 N N . TRP A 1 81 ? -6.911 -0.576 11.241 1.00 98.25 81 TRP A N 1
ATOM 622 C CA . TRP A 1 81 ? -5.616 0.055 11.453 1.00 98.25 81 TRP A CA 1
ATOM 623 C C . TRP A 1 81 ? -4.539 -0.602 10.592 1.00 98.25 81 TRP A C 1
ATOM 625 O O . TRP A 1 81 ? -4.434 -1.826 10.574 1.00 98.25 81 TRP A O 1
ATOM 635 N N . ILE A 1 82 ? -3.704 0.203 9.944 1.00 98.50 82 ILE A N 1
ATOM 636 C CA . ILE A 1 82 ? -2.480 -0.241 9.264 1.00 98.50 82 ILE A CA 1
ATOM 637 C C . ILE A 1 82 ? -1.254 0.299 10.003 1.00 98.50 82 ILE A C 1
ATOM 639 O O . ILE A 1 82 ? -1.337 1.350 10.645 1.00 98.50 82 ILE A O 1
ATOM 643 N N . LYS A 1 83 ? -0.109 -0.383 9.923 1.00 98.25 83 LYS A N 1
ATOM 644 C CA . LYS A 1 83 ? 1.137 0.164 10.469 1.00 98.25 83 LYS A CA 1
ATOM 645 C C . LYS A 1 83 ? 1.654 1.305 9.602 1.00 98.25 83 LYS A C 1
ATOM 647 O O . LYS A 1 83 ? 1.686 1.204 8.380 1.00 98.25 83 LYS A O 1
ATOM 652 N N . GLN A 1 84 ? 2.156 2.355 10.240 1.00 97.88 84 GLN A N 1
ATOM 653 C CA . GLN A 1 84 ? 2.787 3.494 9.575 1.00 97.88 84 GLN A CA 1
ATOM 654 C C . GLN A 1 84 ? 3.982 3.080 8.702 1.00 97.88 84 GLN A C 1
ATOM 656 O O . GLN A 1 84 ? 4.240 3.717 7.689 1.00 97.88 84 GLN A O 1
ATOM 661 N N . THR A 1 85 ? 4.697 2.011 9.060 1.00 98.19 85 THR A N 1
ATOM 662 C CA . THR A 1 85 ? 5.829 1.483 8.276 1.00 98.19 85 THR A CA 1
ATOM 663 C C . THR A 1 85 ? 5.425 0.871 6.940 1.00 98.19 85 THR A C 1
ATOM 665 O O . THR A 1 85 ? 6.272 0.728 6.060 1.00 98.19 85 THR A O 1
ATOM 668 N N . ASP A 1 86 ? 4.152 0.510 6.785 1.00 98.62 86 ASP A N 1
ATOM 669 C CA . ASP A 1 86 ? 3.662 -0.245 5.631 1.00 98.62 86 ASP A CA 1
ATOM 670 C C . ASP A 1 86 ? 3.138 0.678 4.528 1.00 98.62 86 ASP A C 1
ATOM 672 O O . ASP A 1 86 ? 2.805 0.226 3.431 1.00 98.62 86 ASP A O 1
ATOM 676 N N . VAL A 1 87 ? 3.097 1.983 4.794 1.00 98.44 87 VAL A N 1
ATOM 677 C CA . VAL A 1 87 ? 2.514 3.013 3.939 1.00 98.44 87 VAL A CA 1
ATOM 678 C C . VAL A 1 87 ? 3.457 4.200 3.784 1.00 98.44 87 VAL A C 1
ATOM 680 O O . VAL A 1 87 ? 4.322 4.453 4.620 1.00 98.44 87 VAL A O 1
ATOM 683 N N . ARG A 1 88 ? 3.297 4.944 2.691 1.00 98.44 88 ARG A N 1
ATOM 684 C CA . ARG A 1 88 ? 4.025 6.194 2.428 1.00 98.44 88 ARG A CA 1
ATOM 685 C C . ARG A 1 88 ? 3.093 7.239 1.846 1.00 98.44 88 ARG A C 1
ATOM 687 O O . ARG A 1 88 ? 2.089 6.894 1.222 1.00 98.44 88 ARG A O 1
ATOM 694 N N . THR A 1 89 ? 3.425 8.513 2.019 1.00 97.88 89 THR A N 1
ATOM 695 C CA . THR A 1 89 ? 2.777 9.568 1.224 1.00 97.88 89 THR A CA 1
ATOM 696 C C . THR A 1 89 ? 3.130 9.411 -0.265 1.00 97.88 89 THR A C 1
ATOM 698 O O . THR A 1 89 ? 4.161 8.801 -0.587 1.00 97.88 89 THR A O 1
ATOM 701 N N . PRO A 1 90 ? 2.304 9.935 -1.192 1.00 98.19 90 PRO A N 1
ATOM 702 C CA . PRO A 1 90 ? 2.631 9.942 -2.617 1.00 98.19 90 PRO A CA 1
ATOM 703 C C . PRO A 1 90 ? 4.009 10.559 -2.906 1.00 98.19 90 PRO A C 1
ATOM 705 O O . PRO A 1 90 ? 4.802 9.973 -3.643 1.00 98.19 90 PRO A O 1
ATOM 708 N N . GLU A 1 91 ? 4.332 11.685 -2.265 1.00 98.06 91 GLU A N 1
ATOM 709 C CA . GLU A 1 91 ? 5.599 12.411 -2.409 1.00 98.06 91 GLU A CA 1
ATOM 710 C C . GLU A 1 91 ? 6.799 11.541 -2.016 1.00 98.06 91 GLU A C 1
ATOM 712 O O . GLU A 1 91 ? 7.740 11.364 -2.797 1.00 98.06 91 GLU A O 1
ATOM 717 N N . GLU A 1 92 ? 6.755 10.963 -0.812 1.00 98.19 92 GLU A N 1
ATOM 718 C CA . GLU A 1 92 ? 7.827 10.112 -0.289 1.00 98.19 92 GLU A CA 1
ATOM 719 C C . GLU A 1 92 ? 8.021 8.866 -1.154 1.00 98.19 92 GLU A C 1
ATOM 721 O O . GLU A 1 92 ? 9.155 8.429 -1.372 1.00 98.19 92 GLU A O 1
ATOM 726 N N . LEU A 1 93 ? 6.927 8.282 -1.657 1.00 98.38 93 LEU A N 1
ATOM 727 C CA . LEU A 1 93 ? 6.989 7.104 -2.514 1.00 98.38 93 LEU A CA 1
ATOM 728 C C . LEU A 1 93 ? 7.619 7.431 -3.873 1.00 98.38 93 LEU A C 1
ATOM 730 O O . LEU A 1 93 ? 8.458 6.665 -4.346 1.00 98.38 93 LEU A O 1
ATOM 734 N N . ILE A 1 94 ? 7.279 8.572 -4.480 1.00 98.44 94 ILE A N 1
ATOM 735 C CA . ILE A 1 94 ? 7.902 9.034 -5.730 1.00 98.44 94 ILE A CA 1
ATOM 736 C C . ILE A 1 94 ? 9.403 9.240 -5.529 1.00 98.44 94 ILE A C 1
ATOM 738 O O . ILE A 1 94 ? 10.199 8.731 -6.322 1.00 98.44 94 ILE A O 1
ATOM 742 N N . GLN A 1 95 ? 9.801 9.947 -4.468 1.00 98.19 95 GLN A N 1
ATOM 743 C CA . GLN A 1 95 ? 11.212 10.206 -4.179 1.00 98.19 95 GLN A CA 1
ATOM 744 C C . GLN A 1 95 ? 11.989 8.900 -3.986 1.00 98.19 95 GLN A C 1
ATOM 746 O O . GLN A 1 95 ? 13.041 8.710 -4.602 1.00 98.19 95 GLN A O 1
ATOM 751 N N . PHE A 1 96 ? 11.445 7.984 -3.182 1.00 97.38 96 PHE A N 1
ATOM 752 C CA . PHE A 1 96 ? 12.035 6.669 -2.959 1.00 97.38 96 PHE A CA 1
ATOM 753 C C . PHE A 1 96 ? 12.182 5.881 -4.269 1.00 97.38 96 PHE A C 1
ATOM 755 O O . PHE A 1 96 ? 13.254 5.350 -4.562 1.00 97.38 96 PHE A O 1
ATOM 762 N N . LEU A 1 97 ? 11.126 5.820 -5.085 1.00 98.19 97 LEU A N 1
ATOM 763 C CA . LEU A 1 97 ? 11.134 5.041 -6.323 1.00 98.19 97 LEU A CA 1
ATOM 764 C C . LEU A 1 97 ? 12.028 5.651 -7.401 1.00 98.19 97 LEU A C 1
ATOM 766 O O . LEU A 1 97 ? 12.615 4.897 -8.171 1.00 98.19 97 LEU A O 1
ATOM 770 N N . ASN A 1 98 ? 12.181 6.976 -7.449 1.00 98.06 98 ASN A N 1
ATOM 771 C CA . ASN A 1 98 ? 13.120 7.618 -8.369 1.00 98.06 98 ASN A CA 1
ATOM 772 C C . ASN A 1 98 ? 14.551 7.130 -8.131 1.00 98.06 98 ASN A C 1
ATOM 774 O O . ASN A 1 98 ? 15.195 6.701 -9.080 1.00 98.06 98 ASN A O 1
ATOM 778 N N . GLN A 1 99 ? 14.991 7.081 -6.873 1.00 97.56 99 GLN A N 1
ATOM 779 C CA . GLN A 1 99 ? 16.311 6.552 -6.516 1.00 97.56 99 GLN A CA 1
ATOM 780 C C . GLN A 1 99 ? 16.403 5.037 -6.758 1.00 97.56 99 GLN A C 1
ATOM 782 O O . GLN A 1 99 ? 17.374 4.526 -7.312 1.00 97.56 99 GLN A O 1
ATOM 787 N N . ALA A 1 100 ? 15.370 4.288 -6.367 1.00 96.50 100 ALA A N 1
ATOM 788 C CA . ALA A 1 100 ? 15.380 2.830 -6.454 1.00 96.50 100 ALA A CA 1
ATOM 789 C C . ALA A 1 100 ? 15.393 2.310 -7.908 1.00 96.50 100 ALA A C 1
ATOM 791 O O . ALA A 1 100 ? 15.936 1.236 -8.183 1.00 96.50 100 ALA A O 1
ATOM 792 N N . LEU A 1 101 ? 14.791 3.050 -8.842 1.00 98.00 101 LEU A N 1
ATOM 793 C CA . LEU A 1 101 ? 14.724 2.684 -10.259 1.00 98.00 101 LEU A CA 1
ATOM 794 C C . LEU A 1 101 ? 16.049 2.888 -11.005 1.00 98.00 101 LEU A C 1
ATOM 796 O O . LEU A 1 101 ? 16.238 2.251 -12.037 1.00 98.00 101 LEU A O 1
ATOM 800 N N . GLU A 1 102 ? 16.972 3.701 -10.485 1.00 97.44 102 GLU A N 1
ATOM 801 C CA . GLU A 1 102 ? 18.310 3.873 -11.075 1.00 97.44 102 GLU A CA 1
ATOM 802 C C . GLU A 1 102 ? 19.155 2.597 -10.971 1.00 97.44 102 GLU A C 1
ATOM 804 O O . GLU A 1 102 ? 19.958 2.302 -11.852 1.00 97.44 102 GLU A O 1
ATOM 809 N N . THR A 1 103 ? 18.962 1.821 -9.903 1.00 96.44 103 THR A N 1
ATOM 810 C CA . THR A 1 103 ? 19.801 0.653 -9.587 1.00 96.44 103 THR A CA 1
ATOM 811 C C . THR A 1 103 ? 19.075 -0.675 -9.749 1.00 96.44 103 THR A C 1
ATOM 813 O O . THR A 1 103 ? 19.695 -1.697 -10.031 1.00 96.44 103 THR A O 1
ATOM 816 N N . THR A 1 104 ? 17.757 -0.712 -9.554 1.00 96.94 104 THR A N 1
ATOM 817 C CA . THR A 1 104 ? 16.972 -1.948 -9.663 1.00 96.94 104 THR A CA 1
ATOM 818 C C . THR A 1 104 ? 15.606 -1.628 -10.275 1.00 96.94 104 THR A C 1
ATOM 820 O O . THR A 1 104 ? 14.597 -1.526 -9.565 1.00 96.94 104 THR A O 1
ATOM 823 N N . PRO A 1 105 ? 15.559 -1.415 -11.600 1.00 97.00 105 PRO A N 1
ATOM 824 C CA . PRO A 1 105 ? 14.312 -1.185 -12.310 1.00 97.00 105 PRO A CA 1
ATOM 825 C C . PRO A 1 105 ? 13.479 -2.469 -12.357 1.00 97.00 105 PRO A C 1
ATOM 827 O O . PRO A 1 105 ? 13.953 -3.523 -12.775 1.00 97.00 105 PRO A O 1
ATOM 830 N N . THR A 1 106 ? 12.214 -2.383 -11.944 1.00 97.94 106 THR A N 1
ATOM 831 C CA . THR A 1 106 ? 11.249 -3.486 -12.059 1.00 97.94 106 THR A CA 1
ATOM 832 C C . THR A 1 106 ? 9.891 -2.951 -12.497 1.00 97.94 106 THR A C 1
ATOM 834 O O . THR A 1 106 ? 9.550 -1.801 -12.209 1.00 97.94 106 THR A O 1
ATOM 837 N N . ALA A 1 107 ? 9.093 -3.788 -13.166 1.00 97.44 107 ALA A N 1
ATOM 838 C CA . ALA A 1 107 ? 7.733 -3.426 -13.569 1.00 97.44 107 ALA A CA 1
ATOM 839 C C . ALA A 1 107 ? 6.875 -2.996 -12.363 1.00 97.44 107 ALA A C 1
ATOM 841 O O . ALA A 1 107 ? 6.208 -1.968 -12.427 1.00 97.44 107 ALA A O 1
ATOM 842 N N . GLU A 1 108 ? 6.982 -3.716 -11.239 1.00 96.12 108 GLU A N 1
ATOM 843 C CA . GLU A 1 108 ? 6.292 -3.395 -9.980 1.00 96.12 108 GLU A CA 1
ATOM 844 C C . GLU A 1 108 ? 6.645 -1.980 -9.484 1.00 96.12 108 GLU A C 1
ATOM 846 O O . GLU A 1 108 ? 5.761 -1.201 -9.138 1.00 96.12 108 GLU A O 1
ATOM 851 N N . ARG A 1 109 ? 7.926 -1.587 -9.528 1.00 97.69 109 ARG A N 1
ATOM 852 C CA . ARG A 1 109 ? 8.363 -0.245 -9.103 1.00 97.69 109 ARG A CA 1
ATOM 853 C C . ARG A 1 109 ? 7.875 0.858 -10.036 1.00 97.69 109 ARG A C 1
ATOM 855 O O . ARG A 1 109 ? 7.471 1.917 -9.559 1.00 97.69 109 ARG A O 1
ATOM 862 N N . TYR A 1 110 ? 7.880 0.626 -11.348 1.00 98.25 110 TYR A N 1
ATOM 863 C CA . TYR A 1 110 ? 7.313 1.586 -12.298 1.00 98.25 110 TYR A CA 1
ATOM 864 C C . TYR A 1 110 ? 5.803 1.749 -12.107 1.00 98.25 110 TYR A C 1
ATOM 866 O O . TYR A 1 110 ? 5.317 2.880 -12.111 1.00 98.25 110 TYR A O 1
ATOM 874 N N . GLN A 1 111 ? 5.079 0.648 -11.889 1.00 98.00 111 GLN A N 1
ATOM 875 C CA . GLN A 1 111 ? 3.644 0.666 -11.614 1.00 98.00 111 GLN A CA 1
ATOM 876 C C . GLN A 1 111 ? 3.331 1.451 -10.335 1.00 98.00 111 GLN A C 1
ATOM 878 O O . GLN A 1 111 ? 2.520 2.374 -10.378 1.00 98.00 111 GLN A O 1
ATOM 883 N N . LEU A 1 112 ? 4.011 1.147 -9.223 1.00 97.94 112 LEU A N 1
ATOM 884 C CA . LEU A 1 112 ? 3.827 1.863 -7.955 1.00 97.94 112 LEU A CA 1
ATOM 885 C C . LEU A 1 112 ? 4.109 3.361 -8.092 1.00 97.94 112 LEU A C 1
ATOM 887 O O . LEU A 1 112 ? 3.363 4.181 -7.561 1.00 97.94 112 LEU A O 1
ATOM 891 N N . ARG A 1 113 ? 5.143 3.736 -8.855 1.00 98.25 113 ARG A N 1
ATOM 892 C CA . ARG A 1 113 ? 5.450 5.146 -9.119 1.00 98.25 113 ARG A CA 1
ATOM 893 C C . ARG A 1 113 ? 4.350 5.817 -9.943 1.00 98.25 113 ARG A C 1
ATOM 895 O O . ARG A 1 113 ? 4.005 6.962 -9.674 1.00 98.25 113 ARG A O 1
ATOM 902 N N . GLY A 1 114 ? 3.796 5.112 -10.930 1.00 98.19 114 GLY A N 1
ATOM 903 C CA . GLY A 1 114 ? 2.660 5.588 -11.722 1.00 98.19 114 GLY 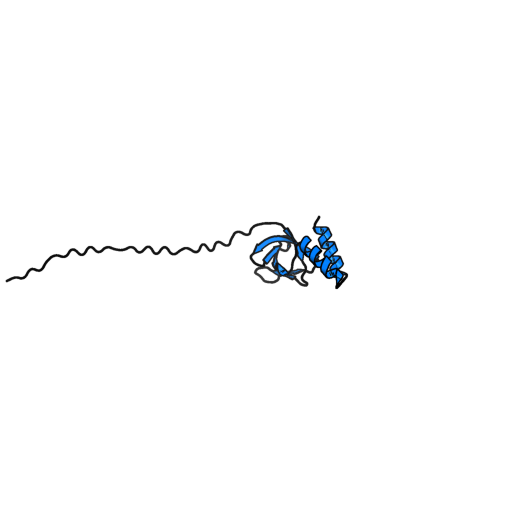A CA 1
ATOM 904 C C . GLY A 1 114 ? 1.427 5.863 -10.860 1.00 98.19 114 GLY A C 1
ATOM 905 O O . GLY A 1 114 ? 0.835 6.934 -10.975 1.00 98.19 114 GLY A O 1
ATOM 906 N N . ILE A 1 115 ? 1.100 4.945 -9.944 1.00 98.31 115 ILE A N 1
ATOM 907 C CA . ILE A 1 115 ? 0.014 5.124 -8.966 1.00 98.31 115 ILE A CA 1
ATOM 908 C C . ILE A 1 115 ? 0.277 6.363 -8.101 1.00 98.31 115 ILE A C 1
ATOM 910 O O . ILE A 1 115 ? -0.604 7.206 -7.954 1.00 98.31 115 ILE A O 1
ATOM 914 N N . ALA A 1 116 ? 1.499 6.524 -7.585 1.00 98.19 116 ALA A N 1
ATOM 915 C CA . ALA A 1 116 ? 1.847 7.673 -6.753 1.00 98.19 116 ALA A CA 1
ATOM 916 C C . ALA A 1 116 ? 1.666 9.017 -7.482 1.00 98.19 116 ALA A C 1
ATOM 918 O O . ALA A 1 116 ? 1.039 9.926 -6.941 1.00 98.19 116 ALA A O 1
ATOM 919 N N . PHE A 1 117 ? 2.110 9.123 -8.738 1.00 98.19 117 PHE A N 1
ATOM 920 C CA . PHE A 1 117 ? 1.881 10.321 -9.557 1.00 98.19 117 PHE A CA 1
ATOM 921 C C . PHE A 1 117 ? 0.404 10.578 -9.875 1.00 98.19 117 PHE A C 1
ATOM 923 O O . PHE A 1 117 ? 0.004 11.728 -10.044 1.00 98.19 117 PHE A O 1
ATOM 930 N N . GLN A 1 118 ? -0.411 9.529 -9.997 1.00 97.44 118 GLN A N 1
ATOM 931 C CA . GLN A 1 118 ? -1.843 9.681 -10.249 1.00 97.44 118 GLN A CA 1
ATOM 932 C C . GLN A 1 118 ? -2.571 10.284 -9.042 1.00 97.44 118 GLN A C 1
ATOM 934 O O . GLN A 1 118 ? -3.489 11.079 -9.228 1.00 97.44 118 GLN A O 1
ATOM 939 N N . VAL A 1 119 ? -2.156 9.906 -7.833 1.00 95.12 119 VAL A N 1
ATOM 940 C CA . VAL A 1 119 ? -2.798 10.291 -6.569 1.00 95.12 119 VAL A CA 1
ATOM 941 C C . VAL A 1 119 ? -2.337 11.657 -6.056 1.00 95.12 119 VAL A C 1
ATOM 943 O O . VAL A 1 119 ? -3.108 12.332 -5.390 1.00 95.12 119 VAL A O 1
ATOM 946 N N . GLN A 1 120 ? -1.109 12.077 -6.371 1.00 92.50 120 GLN A N 1
ATOM 947 C CA . GLN A 1 120 ? -0.537 13.362 -5.939 1.00 92.50 120 GLN A CA 1
ATOM 948 C C . GLN A 1 120 ? -1.284 14.611 -6.472 1.00 92.50 120 GLN A C 1
ATOM 950 O O . GLN A 1 120 ? -1.020 15.721 -6.014 1.00 92.50 120 GLN A O 1
ATOM 955 N N . LYS A 1 121 ? -2.163 14.452 -7.467 1.00 71.81 121 LYS A N 1
ATOM 956 C CA . LYS A 1 121 ? -2.806 15.561 -8.188 1.00 71.81 121 LYS A CA 1
ATOM 957 C C . LYS A 1 121 ? -3.808 16.366 -7.368 1.00 71.81 121 LYS A C 1
ATOM 959 O O . LYS A 1 121 ? -4.537 15.764 -6.552 1.00 71.81 121 LYS A O 1
#

Foldseek 3Di:
DDDDDDDDDDDPDDDPPPPPDPPPPPDPDPWQFDWAKKWFDDAQWFFDDPVGGPGGDGTLDIFIFGGDDPQWTDGVVSRGTTGVVRIDQLVVLLVVLVVVCVPDNDPSSVVNNVSSVVPVD

pLDDT: mean 84.59, std 20.62, range [32.88, 98.62]

Sequence (121 aa):
MPTEIKTYLLFLSFAFGVTLYPHATSGAEEPKIQPRIQIVTAKDAEIKTSGGTLQKVNPGEVVLITQSNQEWLWIPLLGGWIKQTDVRTPEELIQFLNQALETTPTAERYQLRGIAFQVQK